Protein AF-A0A7S4FDP2-F1 (afdb_monomer_lite)

Radius of gyration: 15.92 Å; chains: 1; bounding box: 46×34×43 Å

pLDDT: mean 76.72, std 16.03, range [39.88, 96.06]

Sequence (141 aa):
CFLLLHGNYMRVHGATLLAVGVPRNAEKLRPTEVATYEVTGLQPEAEYEIKISYPAVTPAVFEVQFEAGRAGGRQLQNVHKEMFSTDTTSRIRMPSGDATTIFTVRALRESYSYDKVRQSEDYIVYNIAVGPLLLGVPTEA

Structure (mmCIF, N/CA/C/O backbone):
data_AF-A0A7S4FDP2-F1
#
_entry.id   AF-A0A7S4FDP2-F1
#
loop_
_atom_site.group_PDB
_atom_site.id
_atom_site.type_symbol
_atom_site.label_atom_id
_atom_site.label_alt_id
_atom_site.label_comp_id
_atom_site.label_asym_id
_atom_site.label_entity_id
_atom_site.label_seq_id
_atom_site.pdbx_PDB_ins_code
_atom_site.Cartn_x
_atom_site.Cartn_y
_atom_site.Cartn_z
_atom_site.occupancy
_atom_site.B_iso_or_equiv
_atom_site.auth_seq_id
_atom_site.auth_comp_id
_atom_site.auth_asym_id
_atom_site.auth_atom_id
_atom_site.pdbx_PDB_model_num
ATOM 1 N N . CYS A 1 1 ? -5.120 19.074 -4.317 1.00 43.44 1 CYS A N 1
ATOM 2 C CA . CYS A 1 1 ? -6.284 18.185 -4.135 1.00 43.44 1 CYS A CA 1
ATOM 3 C C . CYS A 1 1 ? -7.480 19.007 -3.688 1.00 43.44 1 CYS A C 1
ATOM 5 O O . CYS A 1 1 ? -7.335 19.782 -2.753 1.00 43.44 1 CYS A O 1
ATOM 7 N N . PHE A 1 2 ? -8.626 18.868 -4.358 1.00 41.00 2 PHE A N 1
ATOM 8 C CA . PHE A 1 2 ? -9.898 19.428 -3.895 1.00 41.00 2 PHE A CA 1
ATOM 9 C C . PHE A 1 2 ? -10.670 18.308 -3.186 1.00 41.00 2 PHE A C 1
ATOM 11 O O . PHE A 1 2 ? -10.904 17.255 -3.780 1.00 41.00 2 PHE A O 1
ATOM 18 N N . LEU A 1 3 ? -11.014 18.516 -1.915 1.00 44.25 3 LEU A N 1
ATOM 19 C CA . LEU A 1 3 ? -11.946 17.670 -1.170 1.00 44.25 3 LEU A CA 1
ATOM 20 C C . LEU A 1 3 ? -13.358 18.158 -1.505 1.00 44.25 3 LEU A C 1
ATOM 22 O O . LEU A 1 3 ? -13.663 19.330 -1.290 1.00 44.25 3 LEU A O 1
ATOM 26 N N . LEU A 1 4 ? -14.203 17.292 -2.059 1.00 43.91 4 LEU A N 1
ATOM 27 C CA . LEU A 1 4 ? -15.608 17.609 -2.326 1.00 43.91 4 LEU A CA 1
ATOM 28 C C . LEU A 1 4 ? -16.490 16.760 -1.411 1.00 43.91 4 LEU A C 1
ATOM 30 O O . LEU A 1 4 ? -16.347 15.539 -1.350 1.00 43.91 4 LEU A O 1
ATOM 34 N N . LEU A 1 5 ? -17.402 17.423 -0.701 1.00 41.72 5 LEU A N 1
ATOM 35 C CA . LEU A 1 5 ? -18.446 16.780 0.091 1.00 41.72 5 LEU A CA 1
ATOM 36 C C . LEU A 1 5 ? -19.546 16.291 -0.856 1.00 41.72 5 LEU A C 1
ATOM 38 O O . LEU A 1 5 ? -20.290 17.097 -1.412 1.00 41.72 5 LEU A O 1
ATOM 42 N N . HIS A 1 6 ? -19.662 14.976 -1.032 1.00 39.88 6 HIS A N 1
ATOM 43 C CA . HIS A 1 6 ? -20.820 14.352 -1.674 1.00 39.88 6 HIS A CA 1
ATOM 44 C C . HIS A 1 6 ? -21.555 13.516 -0.620 1.00 39.88 6 HIS A C 1
ATOM 46 O O . HIS A 1 6 ? -21.200 12.370 -0.354 1.00 39.88 6 HIS A O 1
ATOM 52 N N . GLY A 1 7 ? -22.570 14.107 0.020 1.00 46.69 7 GLY A N 1
ATOM 53 C CA . GLY A 1 7 ? -23.183 13.521 1.219 1.00 46.69 7 GLY A CA 1
ATOM 54 C C . GLY A 1 7 ? -22.205 13.488 2.401 1.00 46.69 7 GLY A C 1
ATOM 55 O O . GLY A 1 7 ? -21.207 14.206 2.400 1.00 46.69 7 GLY A O 1
ATOM 56 N N . ASN A 1 8 ? -22.458 12.647 3.408 1.00 42.44 8 ASN A N 1
ATOM 57 C CA . ASN A 1 8 ? -21.586 12.508 4.589 1.00 42.44 8 ASN A CA 1
ATOM 58 C C . ASN A 1 8 ? -20.222 11.829 4.293 1.00 42.44 8 ASN A C 1
ATOM 60 O O . ASN A 1 8 ? -19.599 11.282 5.201 1.00 42.44 8 ASN A O 1
ATOM 64 N N . TYR A 1 9 ? -19.759 11.841 3.039 1.00 49.28 9 TYR A N 1
ATOM 65 C CA . TYR A 1 9 ? -18.511 11.227 2.599 1.00 49.28 9 TYR A CA 1
ATOM 66 C C . TYR A 1 9 ? -17.591 12.298 2.001 1.00 49.28 9 TYR A C 1
ATOM 68 O O . TYR A 1 9 ? -17.953 12.997 1.049 1.00 49.28 9 TYR A O 1
ATOM 76 N N . MET A 1 10 ? -16.390 12.431 2.569 1.00 51.44 10 MET A N 1
ATOM 77 C CA . MET A 1 10 ? -15.295 13.187 1.961 1.00 51.44 10 MET A CA 1
ATOM 78 C C . MET A 1 10 ? -14.527 12.246 1.042 1.00 51.44 10 MET A C 1
ATOM 80 O O . MET A 1 10 ? -13.916 11.302 1.525 1.00 51.44 10 MET A O 1
ATOM 84 N N . ARG A 1 11 ? -14.554 12.513 -0.265 1.00 56.94 11 ARG A N 1
ATOM 85 C CA . ARG A 1 11 ? -13.775 11.765 -1.255 1.00 56.94 11 ARG A CA 1
ATOM 86 C C . ARG A 1 11 ? -12.723 12.678 -1.865 1.00 56.94 11 ARG A C 1
ATOM 88 O O . ARG A 1 11 ? -13.027 13.816 -2.241 1.00 56.94 11 ARG A O 1
ATOM 95 N N . VAL A 1 12 ? -11.496 12.187 -2.002 1.00 64.31 12 VAL A N 1
ATOM 96 C CA . VAL A 1 12 ? -10.468 12.915 -2.756 1.00 64.31 12 VAL A CA 1
ATOM 97 C C . VAL A 1 12 ? -10.711 12.675 -4.241 1.00 64.31 12 VAL A C 1
ATOM 99 O O . VAL A 1 12 ? -10.682 11.541 -4.721 1.00 64.31 12 VAL A O 1
ATOM 102 N N . HIS A 1 13 ? -10.968 13.743 -4.995 1.00 64.56 13 HIS A N 1
ATOM 103 C CA . HIS A 1 13 ? -11.187 13.619 -6.432 1.00 64.56 13 HIS A CA 1
ATOM 104 C C . HIS A 1 13 ? -9.913 13.102 -7.123 1.00 64.56 13 HIS A C 1
ATOM 106 O O . HIS A 1 13 ? -8.854 13.719 -7.014 1.00 64.56 13 HIS A O 1
ATOM 112 N N . GLY A 1 14 ? -10.024 11.980 -7.840 1.00 76.06 14 GLY A N 1
ATOM 113 C CA . GLY A 1 14 ? -8.899 11.325 -8.520 1.00 76.06 14 GLY A CA 1
ATOM 114 C C . GLY A 1 14 ? -8.134 10.291 -7.684 1.00 76.06 14 GLY A C 1
ATOM 115 O O . GLY A 1 14 ? -7.185 9.714 -8.204 1.00 76.06 14 GLY A O 1
ATOM 116 N N . ALA A 1 15 ? -8.536 10.027 -6.434 1.00 85.00 15 ALA A N 1
ATOM 117 C CA . ALA A 1 15 ? -7.961 8.936 -5.650 1.00 85.00 15 ALA A CA 1
ATOM 118 C C . ALA A 1 15 ? -8.562 7.574 -6.032 1.00 85.00 15 ALA A C 1
ATOM 120 O O . ALA A 1 15 ? -9.779 7.422 -6.202 1.00 85.00 15 ALA A O 1
ATOM 121 N N . THR A 1 16 ? -7.695 6.571 -6.129 1.00 92.00 16 THR A N 1
ATOM 122 C CA . THR A 1 16 ? -8.076 5.174 -6.331 1.00 92.00 16 THR A CA 1
ATOM 123 C C . THR A 1 16 ? -8.465 4.551 -4.995 1.00 92.00 16 THR A C 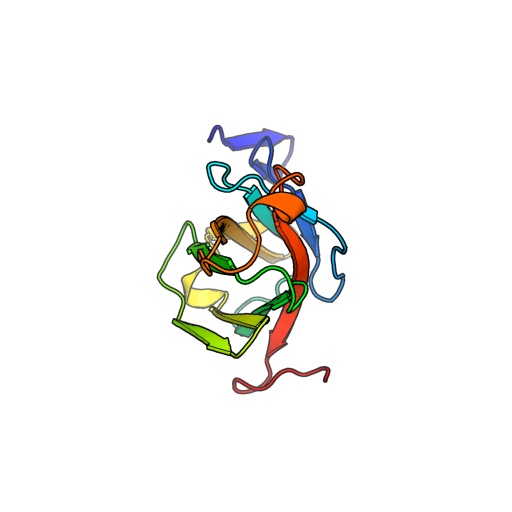1
ATOM 125 O O . THR A 1 16 ? -7.722 4.629 -4.019 1.00 92.00 16 THR A O 1
ATOM 128 N N . LEU A 1 17 ? -9.626 3.898 -4.949 1.00 91.12 17 LEU A N 1
ATOM 129 C CA . LEU A 1 17 ? -10.087 3.211 -3.745 1.00 91.12 17 LEU A CA 1
ATOM 130 C C . LEU A 1 17 ? -9.295 1.914 -3.525 1.00 91.12 17 LEU A C 1
ATOM 132 O O . LEU A 1 17 ? -9.173 1.097 -4.448 1.00 91.12 17 LEU A O 1
ATOM 136 N N . LEU A 1 18 ? -8.825 1.715 -2.294 1.00 92.62 18 LEU A N 1
ATOM 137 C CA . LEU A 1 18 ? -8.123 0.518 -1.845 1.00 92.62 18 LEU A CA 1
ATOM 138 C C . LEU A 1 18 ? -8.787 -0.021 -0.570 1.00 92.62 18 LEU A C 1
ATOM 140 O O . LEU A 1 18 ? -8.637 0.541 0.509 1.00 92.62 18 LEU A O 1
ATOM 144 N N . ALA A 1 19 ? -9.573 -1.088 -0.686 1.00 92.00 19 ALA A N 1
ATOM 145 C CA . ALA A 1 19 ? -10.192 -1.714 0.481 1.00 92.00 19 ALA A CA 1
ATOM 146 C C . ALA A 1 19 ? -9.191 -2.646 1.182 1.00 92.00 19 ALA A C 1
ATOM 148 O O . ALA A 1 19 ? -8.431 -3.354 0.515 1.00 92.00 19 ALA A O 1
ATOM 149 N N . VAL A 1 20 ? -9.201 -2.664 2.517 1.00 91.31 20 VAL A N 1
ATOM 150 C CA . VAL A 1 20 ? -8.408 -3.619 3.310 1.00 91.31 20 VAL A CA 1
ATOM 151 C C . VAL A 1 20 ? -8.706 -5.054 2.856 1.00 91.31 20 VAL A C 1
ATOM 153 O O . VAL A 1 20 ? -9.863 -5.427 2.672 1.00 91.31 20 VAL A O 1
ATOM 156 N N . GLY A 1 21 ? -7.655 -5.853 2.655 1.00 91.19 21 GLY A N 1
ATOM 157 C CA . GLY A 1 21 ? -7.740 -7.249 2.211 1.00 91.19 21 GLY A CA 1
ATOM 158 C C . GLY A 1 21 ? -8.014 -7.439 0.713 1.00 91.19 21 GLY A C 1
ATOM 159 O O . GLY A 1 21 ? -7.995 -8.568 0.232 1.00 91.19 21 GLY A O 1
ATOM 160 N N . VAL A 1 22 ? -8.233 -6.364 -0.054 1.00 93.38 22 VAL A N 1
ATOM 161 C CA . VAL A 1 22 ? -8.524 -6.446 -1.493 1.00 93.38 22 VAL A CA 1
ATOM 162 C C . VAL A 1 22 ? -7.343 -5.892 -2.297 1.00 93.38 22 VAL A C 1
ATOM 164 O O . VAL A 1 22 ? -7.216 -4.672 -2.443 1.00 93.38 22 VAL A O 1
ATOM 167 N N . PRO A 1 23 ? -6.458 -6.755 -2.835 1.00 93.88 23 PRO A N 1
ATOM 168 C CA . PRO A 1 23 ? -5.315 -6.299 -3.613 1.00 93.88 23 PRO A CA 1
ATOM 169 C C . PRO A 1 23 ? -5.757 -5.712 -4.955 1.00 93.88 23 PRO A C 1
ATOM 171 O O . PRO A 1 23 ? -6.675 -6.212 -5.611 1.00 93.88 23 PRO A O 1
ATOM 174 N N . ARG A 1 24 ? -5.031 -4.695 -5.415 1.00 95.81 24 ARG A N 1
ATOM 175 C CA . ARG A 1 24 ? -5.072 -4.225 -6.800 1.00 95.81 24 ARG A CA 1
ATOM 176 C C . ARG A 1 24 ? -3.827 -4.708 -7.523 1.00 95.81 24 ARG A C 1
ATOM 178 O O . ARG A 1 24 ? -2.714 -4.558 -7.023 1.00 95.81 24 ARG A O 1
ATOM 185 N N . ASN A 1 25 ? -4.023 -5.304 -8.694 1.00 95.19 25 ASN A N 1
ATOM 186 C CA . ASN A 1 25 ? -2.958 -5.945 -9.456 1.00 95.19 25 ASN A CA 1
ATOM 187 C C . ASN A 1 25 ? -2.705 -5.209 -10.769 1.00 95.19 25 ASN A C 1
ATOM 189 O O . ASN A 1 25 ? -3.644 -4.717 -11.392 1.00 95.19 25 ASN A O 1
ATOM 193 N N . ALA A 1 26 ? -1.447 -5.213 -11.206 1.00 92.62 26 ALA A N 1
ATOM 194 C CA . ALA A 1 26 ? -1.002 -4.613 -12.461 1.00 92.62 26 ALA A CA 1
ATOM 195 C C . ALA A 1 26 ? -1.379 -3.125 -12.622 1.00 92.62 26 ALA A C 1
ATOM 197 O O . ALA A 1 26 ? -1.652 -2.657 -13.732 1.00 92.62 26 ALA A O 1
ATOM 198 N N . GLU A 1 27 ? -1.358 -2.380 -11.516 1.00 94.12 27 GLU A N 1
ATOM 199 C CA . GLU A 1 27 ? -1.415 -0.921 -11.530 1.00 94.12 27 GLU A CA 1
ATOM 200 C C . GLU A 1 27 ? -0.205 -0.373 -12.296 1.00 94.12 27 GLU A C 1
ATOM 202 O O . GLU A 1 27 ? 0.874 -0.976 -12.311 1.00 94.12 27 GLU A O 1
ATOM 207 N N . LYS A 1 28 ? -0.387 0.767 -12.964 1.00 91.31 28 LYS A N 1
ATOM 208 C CA . LYS A 1 28 ? 0.632 1.380 -13.824 1.00 91.31 28 LYS A CA 1
ATOM 209 C C . LYS A 1 28 ? 0.916 2.792 -13.350 1.00 91.31 28 LYS A C 1
ATOM 211 O O . LYS A 1 28 ? -0.010 3.576 -13.184 1.00 91.31 28 LYS A O 1
ATOM 216 N N . LEU A 1 29 ? 2.193 3.114 -13.177 1.00 89.75 29 LEU A N 1
ATOM 217 C CA . LEU A 1 29 ? 2.635 4.456 -12.809 1.00 89.75 29 LEU A CA 1
ATOM 218 C C . LEU A 1 29 ? 3.831 4.860 -13.664 1.00 89.75 29 LEU A C 1
ATOM 220 O O . LEU A 1 29 ? 4.810 4.115 -13.745 1.00 89.75 29 LEU A O 1
ATOM 224 N N . ARG A 1 30 ? 3.778 6.023 -14.316 1.00 85.81 30 ARG A N 1
ATOM 225 C CA . ARG A 1 30 ? 4.972 6.573 -14.975 1.00 85.81 30 ARG A CA 1
ATOM 226 C C . ARG A 1 30 ? 5.952 7.102 -13.915 1.00 85.81 30 ARG A C 1
ATOM 228 O O . ARG A 1 30 ? 5.506 7.589 -12.881 1.00 85.81 30 ARG A O 1
ATOM 235 N N . PRO A 1 31 ? 7.276 7.109 -14.158 1.00 74.31 31 PRO A N 1
ATOM 236 C CA . PRO A 1 31 ? 8.270 7.546 -13.163 1.00 74.31 31 PRO A CA 1
ATOM 237 C C . PRO A 1 31 ? 8.103 8.972 -12.594 1.00 74.31 31 PRO A C 1
ATOM 239 O O . PRO A 1 31 ? 8.672 9.312 -11.559 1.00 74.31 31 PRO A O 1
ATOM 242 N N . THR A 1 32 ? 7.356 9.840 -13.278 1.00 73.56 32 THR A N 1
ATOM 243 C CA . THR A 1 32 ? 7.072 11.220 -12.849 1.00 73.56 32 THR A CA 1
ATOM 244 C C . THR A 1 32 ? 5.668 11.399 -12.276 1.00 73.56 32 THR A C 1
ATOM 246 O O . THR A 1 32 ? 5.328 12.498 -11.845 1.00 73.56 32 THR A O 1
ATOM 249 N N . GLU A 1 33 ? 4.838 10.359 -12.311 1.00 86.88 33 GLU A N 1
ATOM 250 C CA . GLU A 1 33 ? 3.465 10.401 -11.821 1.00 86.88 33 GLU A CA 1
ATOM 251 C C . GLU A 1 33 ? 3.397 10.068 -10.330 1.00 86.88 33 GLU A C 1
ATOM 253 O O . GLU A 1 33 ? 4.263 9.400 -9.760 1.00 86.88 33 GLU A O 1
ATOM 258 N N . VAL A 1 34 ? 2.321 10.543 -9.710 1.00 89.50 34 VAL A N 1
ATOM 259 C CA . VAL A 1 34 ? 1.954 10.229 -8.334 1.00 89.50 34 VAL A CA 1
ATOM 260 C C . VAL A 1 34 ? 0.559 9.625 -8.368 1.00 89.50 34 VAL A C 1
ATOM 262 O O . VAL A 1 34 ? -0.363 10.231 -8.912 1.00 89.50 34 VAL A O 1
ATOM 265 N N . ALA A 1 35 ? 0.407 8.434 -7.797 1.00 92.19 35 ALA A N 1
ATOM 266 C CA . ALA A 1 35 ? -0.896 7.819 -7.585 1.00 92.19 35 ALA A CA 1
ATOM 267 C C . ALA A 1 35 ? -1.393 8.151 -6.177 1.00 92.19 35 ALA A C 1
ATOM 269 O O . ALA A 1 35 ? -0.652 7.992 -5.211 1.00 92.19 35 ALA A O 1
ATOM 270 N N . THR A 1 36 ? -2.647 8.576 -6.053 1.00 91.88 36 THR A N 1
ATOM 271 C CA . THR A 1 36 ? -3.295 8.812 -4.756 1.00 91.88 36 THR A CA 1
ATOM 272 C C . THR A 1 36 ? -4.245 7.665 -4.454 1.00 91.88 36 THR A C 1
ATOM 274 O O . THR A 1 36 ? -5.066 7.307 -5.299 1.00 91.88 36 THR A O 1
ATOM 277 N N . TYR A 1 37 ? -4.162 7.123 -3.245 1.00 91.69 37 TYR A N 1
ATOM 278 C CA . TYR A 1 37 ? -5.012 6.044 -2.767 1.00 91.69 37 TYR A CA 1
ATOM 279 C C . TYR A 1 37 ? -5.811 6.479 -1.545 1.00 91.69 37 TYR A C 1
ATOM 281 O O . TYR A 1 37 ? -5.278 7.107 -0.632 1.00 91.69 37 TYR A O 1
ATOM 289 N N . GLU A 1 38 ? -7.085 6.104 -1.533 1.00 90.44 38 GLU A N 1
ATOM 290 C CA . GLU A 1 38 ? -7.981 6.243 -0.387 1.00 90.44 38 GLU A CA 1
ATOM 291 C C . GLU A 1 38 ? -8.280 4.849 0.168 1.00 90.44 38 GLU A C 1
ATOM 293 O O . GLU A 1 38 ? -8.833 3.996 -0.537 1.00 90.44 38 GLU A O 1
ATOM 298 N N . VAL A 1 39 ? -7.886 4.608 1.419 1.00 90.06 39 VAL A N 1
ATOM 299 C CA . VAL A 1 39 ? -8.033 3.302 2.064 1.00 90.06 39 VAL A CA 1
ATOM 300 C C . VAL A 1 39 ? -9.308 3.244 2.880 1.00 90.06 39 VAL A C 1
ATOM 302 O O . VAL A 1 39 ? -9.537 4.093 3.741 1.00 90.06 39 VAL A O 1
ATOM 305 N N . THR A 1 40 ? -10.100 2.200 2.654 1.00 89.31 40 THR A N 1
ATOM 306 C CA . THR A 1 40 ? -11.381 1.980 3.342 1.00 89.31 40 THR A CA 1
ATOM 307 C C . THR A 1 40 ? -11.429 0.625 4.036 1.00 89.31 40 THR A C 1
ATOM 309 O O . THR A 1 40 ? -10.669 -0.284 3.699 1.00 89.31 40 THR A O 1
ATOM 312 N N . GLY A 1 41 ? -12.328 0.492 5.016 1.00 87.88 41 GLY A N 1
ATOM 313 C CA . GLY A 1 41 ? -12.434 -0.708 5.853 1.00 87.88 41 GLY A CA 1
ATOM 314 C C . GLY A 1 41 ? -11.390 -0.769 6.972 1.00 87.88 41 GLY A C 1
ATOM 315 O O . GLY A 1 41 ? -11.076 -1.856 7.454 1.00 87.88 41 GLY A O 1
ATOM 316 N N . LEU A 1 42 ? -10.828 0.380 7.367 1.00 88.94 42 LEU A N 1
ATOM 317 C CA . LEU A 1 42 ? -9.896 0.461 8.487 1.00 88.94 42 LEU A CA 1
ATOM 318 C C . LEU A 1 42 ? -10.665 0.482 9.809 1.00 88.94 42 LEU A C 1
ATOM 320 O O . LEU A 1 42 ? -11.573 1.293 10.006 1.00 88.94 42 LEU A O 1
ATOM 324 N N . GLN A 1 43 ? -10.250 -0.381 10.725 1.00 87.88 43 GLN A N 1
ATOM 325 C CA . GLN A 1 43 ? -10.690 -0.373 12.109 1.00 87.88 43 GLN A CA 1
ATOM 326 C C . GLN A 1 43 ? -9.929 0.719 12.874 1.00 87.88 43 GLN A C 1
ATOM 328 O O . GLN A 1 43 ? -8.731 0.883 12.637 1.00 87.88 43 GLN A O 1
ATOM 333 N N . PRO A 1 44 ? -10.588 1.475 13.769 1.00 83.56 44 PRO A N 1
ATOM 334 C CA . PRO A 1 44 ? -9.902 2.392 14.678 1.00 83.56 44 PRO A CA 1
ATOM 335 C C . PRO A 1 44 ? -8.885 1.658 15.563 1.00 83.56 44 PRO A C 1
ATOM 337 O O . PRO A 1 44 ? -9.073 0.480 15.857 1.00 83.56 44 PRO A O 1
ATOM 340 N N . GLU A 1 45 ? -7.849 2.366 16.023 1.00 83.12 45 GLU A N 1
ATOM 341 C CA . GLU A 1 45 ? -6.833 1.840 16.953 1.00 83.12 45 GLU A CA 1
ATOM 342 C C . GLU A 1 45 ? -6.155 0.540 16.473 1.00 83.12 45 GLU A C 1
ATOM 344 O O . GLU A 1 45 ? -5.772 -0.318 17.268 1.00 83.12 45 GLU A O 1
ATOM 349 N N . ALA A 1 46 ? -5.997 0.390 15.152 1.00 87.38 46 ALA A N 1
ATOM 350 C CA . ALA A 1 46 ? -5.392 -0.779 14.525 1.00 87.38 46 ALA A CA 1
ATOM 351 C C . ALA A 1 46 ? -4.197 -0.415 13.630 1.00 87.38 46 ALA A C 1
ATOM 353 O O . ALA A 1 46 ? -4.062 0.702 13.118 1.00 87.38 46 ALA A O 1
ATOM 354 N N . GLU A 1 47 ? -3.320 -1.399 13.434 1.00 89.38 47 GLU A N 1
ATOM 355 C CA . GLU A 1 47 ? -2.134 -1.298 12.588 1.00 89.38 47 GLU A CA 1
ATOM 356 C C . GLU A 1 47 ? -2.350 -2.007 11.249 1.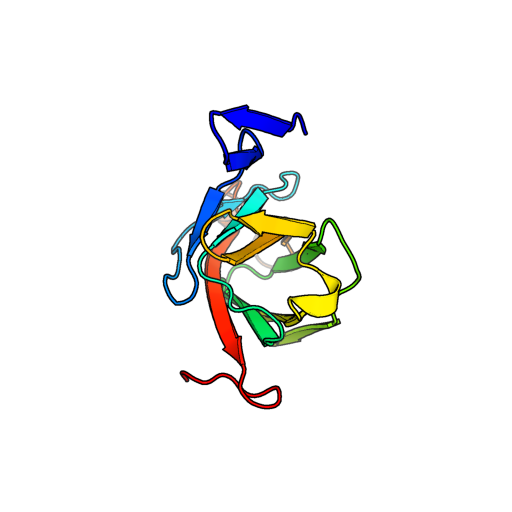00 89.38 47 GLU A C 1
ATOM 358 O O . GLU A 1 47 ? -3.027 -3.034 11.160 1.00 89.38 47 GLU A O 1
ATOM 363 N N . TYR A 1 48 ? -1.736 -1.469 10.200 1.00 91.12 48 TYR A N 1
ATOM 364 C CA . TYR A 1 48 ? -1.858 -1.955 8.832 1.00 91.12 48 TYR A CA 1
ATOM 365 C C . TYR A 1 48 ? -0.516 -1.915 8.103 1.00 91.12 48 TYR A C 1
ATOM 367 O O . TYR A 1 48 ? 0.336 -1.072 8.384 1.00 91.12 48 TYR A O 1
ATOM 375 N N . GLU A 1 49 ? -0.343 -2.809 7.131 1.00 92.19 49 GLU A N 1
ATOM 376 C CA . GLU A 1 49 ? 0.795 -2.821 6.210 1.00 92.19 49 GLU A CA 1
ATOM 377 C C . GLU A 1 49 ? 0.309 -2.551 4.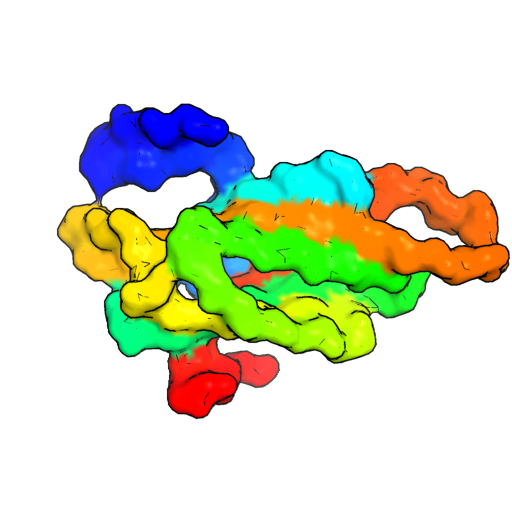785 1.00 92.19 49 GLU A C 1
ATOM 379 O O . GLU A 1 49 ? -0.562 -3.252 4.265 1.00 92.19 49 GLU A O 1
ATOM 384 N N . ILE A 1 50 ? 0.912 -1.557 4.136 1.00 92.81 50 ILE A N 1
ATOM 385 C CA . ILE A 1 50 ? 0.882 -1.400 2.686 1.00 92.81 50 ILE A CA 1
ATOM 386 C C . ILE A 1 50 ? 1.973 -2.297 2.114 1.00 92.81 50 ILE A C 1
ATOM 388 O O . ILE A 1 50 ? 3.148 -2.143 2.449 1.00 92.81 50 ILE A O 1
ATOM 392 N N . LYS A 1 51 ? 1.597 -3.197 1.209 1.00 94.19 51 LYS A N 1
ATOM 393 C CA . LYS A 1 51 ? 2.524 -4.055 0.470 1.00 94.19 51 LYS A CA 1
ATOM 394 C C . LYS A 1 51 ? 2.455 -3.705 -1.008 1.00 94.19 51 LYS A C 1
ATOM 396 O O . LYS A 1 51 ? 1.420 -3.903 -1.643 1.00 94.19 51 LYS A O 1
ATOM 401 N N . ILE A 1 52 ? 3.566 -3.221 -1.553 1.00 93.69 52 ILE A N 1
ATOM 402 C CA . ILE A 1 52 ? 3.745 -2.981 -2.984 1.00 93.69 52 ILE A CA 1
ATOM 403 C C . ILE A 1 52 ? 4.727 -4.016 -3.519 1.00 93.69 52 ILE A C 1
ATOM 405 O O . ILE A 1 52 ? 5.837 -4.135 -3.011 1.00 93.69 52 ILE A O 1
ATOM 409 N N . SER A 1 53 ? 4.342 -4.763 -4.549 1.00 92.06 53 SER A N 1
ATOM 410 C CA . SER A 1 53 ? 5.222 -5.735 -5.210 1.00 92.06 53 SER A CA 1
ATOM 411 C C . SER A 1 53 ? 5.317 -5.446 -6.696 1.00 92.06 53 SER A C 1
ATOM 413 O O . SER A 1 53 ? 4.298 -5.172 -7.327 1.00 92.06 53 SER A O 1
ATOM 415 N N . TYR A 1 54 ? 6.503 -5.578 -7.271 1.00 90.31 54 TYR A N 1
ATOM 416 C CA . TYR A 1 54 ? 6.745 -5.305 -8.686 1.00 90.31 54 TYR A CA 1
ATOM 417 C C . TYR A 1 54 ? 7.633 -6.391 -9.317 1.00 90.31 54 TYR A C 1
ATOM 419 O O . TYR A 1 54 ? 8.259 -7.177 -8.598 1.00 90.31 54 TYR A O 1
ATOM 427 N N . PRO A 1 55 ? 7.675 -6.509 -10.657 1.00 85.38 55 PRO A N 1
ATOM 428 C CA . PRO A 1 55 ? 8.524 -7.490 -11.326 1.00 85.38 55 PRO A CA 1
ATOM 429 C C . PRO A 1 55 ? 10.010 -7.279 -11.004 1.00 85.38 55 PRO A C 1
ATOM 431 O O . PRO A 1 55 ? 10.532 -6.181 -11.167 1.00 85.38 55 PRO A O 1
ATOM 434 N N . ALA A 1 56 ? 10.728 -8.346 -10.637 1.00 80.06 56 ALA A N 1
ATOM 435 C CA . ALA A 1 56 ? 12.164 -8.275 -10.328 1.00 80.06 56 ALA A CA 1
ATOM 436 C C . ALA A 1 56 ? 13.029 -7.790 -11.511 1.00 80.06 56 ALA A C 1
ATOM 438 O O . ALA A 1 56 ? 14.114 -7.252 -11.319 1.00 80.06 56 ALA A O 1
ATOM 439 N N . VAL A 1 57 ? 12.535 -7.959 -12.742 1.00 75.25 57 VAL A N 1
ATOM 440 C CA . VAL A 1 57 ? 13.190 -7.499 -13.979 1.00 75.25 57 VAL A CA 1
ATOM 441 C C . VAL A 1 57 ? 13.045 -5.993 -14.225 1.00 75.25 57 VAL A C 1
ATOM 443 O O . VAL A 1 57 ? 13.645 -5.469 -15.160 1.00 75.25 57 VAL A O 1
ATOM 446 N N . THR A 1 58 ? 12.258 -5.287 -13.411 1.00 76.75 58 THR A N 1
ATOM 447 C CA . THR A 1 58 ? 12.093 -3.830 -13.478 1.00 76.75 58 THR A CA 1
ATOM 448 C C . THR A 1 58 ? 12.319 -3.234 -12.088 1.00 76.75 58 THR A C 1
ATOM 450 O O . THR A 1 58 ? 11.353 -2.920 -11.394 1.00 76.75 58 THR A O 1
ATOM 453 N N . PRO A 1 59 ? 13.590 -3.096 -11.662 1.00 77.75 59 PRO A N 1
ATOM 454 C CA . PRO A 1 59 ? 13.930 -2.517 -10.368 1.00 77.75 59 PRO A CA 1
ATOM 455 C C . PRO A 1 59 ? 13.343 -1.110 -10.206 1.00 77.75 59 PRO A C 1
ATOM 457 O O . PRO A 1 59 ? 13.476 -0.256 -11.093 1.00 77.75 59 PRO A O 1
ATOM 460 N N . ALA A 1 60 ? 12.664 -0.877 -9.086 1.00 83.19 60 ALA A N 1
ATOM 461 C CA . ALA A 1 60 ? 12.019 0.390 -8.787 1.00 83.19 60 ALA A CA 1
ATOM 462 C C . ALA A 1 60 ? 11.999 0.660 -7.279 1.00 83.19 60 ALA A C 1
ATOM 464 O O . ALA A 1 60 ? 11.734 -0.226 -6.472 1.00 83.19 60 ALA A O 1
ATOM 465 N N . VAL A 1 61 ? 12.226 1.911 -6.902 1.00 84.75 61 VAL A N 1
ATOM 466 C CA . VAL A 1 61 ? 12.038 2.402 -5.537 1.00 84.75 61 VAL A CA 1
ATOM 467 C C . VAL A 1 61 ? 10.662 3.036 -5.448 1.00 84.75 61 VAL A C 1
ATOM 469 O O . VAL A 1 61 ? 10.288 3.835 -6.308 1.00 84.75 61 VAL A O 1
ATOM 472 N N . PHE A 1 62 ? 9.920 2.687 -4.403 1.00 88.12 62 PHE A N 1
ATOM 473 C CA . PHE A 1 62 ? 8.624 3.280 -4.107 1.00 88.12 62 PHE A CA 1
ATOM 474 C C . PHE A 1 62 ? 8.752 4.209 -2.905 1.00 88.12 62 PHE A C 1
ATOM 476 O O . PHE A 1 62 ? 9.373 3.875 -1.901 1.00 88.12 62 PHE A O 1
ATOM 483 N N . GLU A 1 63 ? 8.151 5.382 -3.025 1.00 88.19 63 GLU A N 1
ATOM 484 C CA . GLU A 1 63 ? 7.995 6.346 -1.950 1.00 88.19 63 GLU A CA 1
ATOM 485 C C . GLU A 1 63 ? 6.503 6.444 -1.640 1.00 88.19 63 GLU A C 1
ATOM 487 O O . GLU A 1 63 ? 5.706 6.797 -2.515 1.00 88.19 63 GLU A O 1
ATOM 492 N N . VAL A 1 64 ? 6.126 6.098 -0.409 1.00 88.38 64 VAL A N 1
ATOM 493 C CA . VAL A 1 64 ? 4.757 6.241 0.083 1.00 88.38 64 VAL A CA 1
ATOM 494 C C . VAL A 1 64 ? 4.725 7.409 1.059 1.00 88.38 64 VAL A C 1
ATOM 496 O O . VAL A 1 64 ? 5.586 7.541 1.924 1.00 88.38 64 VAL A O 1
ATOM 499 N N . GLN A 1 65 ? 3.752 8.299 0.894 1.00 87.50 65 GLN A N 1
ATOM 500 C CA . GLN A 1 65 ? 3.577 9.451 1.776 1.00 87.50 65 GLN A CA 1
ATOM 501 C C . GLN A 1 65 ? 2.121 9.556 2.209 1.00 87.50 65 GLN A C 1
ATOM 503 O O . GLN A 1 65 ? 1.222 9.654 1.373 1.00 87.50 65 GLN A O 1
ATOM 508 N N . PHE A 1 66 ? 1.895 9.571 3.519 1.00 82.25 66 PHE A N 1
ATOM 509 C CA . PHE A 1 66 ? 0.580 9.783 4.116 1.00 82.25 66 PHE A CA 1
ATOM 510 C C . PHE A 1 66 ? 0.292 11.277 4.248 1.00 82.25 66 PHE A C 1
ATOM 512 O O . PHE A 1 66 ? 1.190 12.068 4.537 1.00 82.25 66 PHE A O 1
ATOM 519 N N . GLU A 1 67 ? -0.971 11.681 4.087 1.00 72.44 67 GLU A N 1
ATOM 520 C CA . GLU A 1 67 ? -1.341 13.086 4.304 1.00 72.44 67 GLU A CA 1
ATOM 521 C C . GLU A 1 67 ? -1.166 13.510 5.773 1.00 72.44 67 GLU A C 1
ATOM 523 O O . GLU A 1 67 ? -0.832 14.665 6.050 1.00 72.44 67 GLU A O 1
ATOM 528 N N . ALA A 1 68 ? -1.405 12.600 6.725 1.00 62.78 68 ALA A N 1
ATOM 529 C CA . ALA A 1 68 ? -1.156 12.799 8.153 1.00 62.78 68 ALA A CA 1
ATOM 530 C C . ALA A 1 68 ? -0.119 11.801 8.667 1.00 62.78 68 ALA A C 1
ATOM 532 O O . ALA A 1 68 ? -0.347 10.597 8.630 1.00 62.78 68 ALA A O 1
ATOM 533 N N . GLY A 1 69 ? 0.981 12.324 9.205 1.00 56.56 69 GLY A N 1
ATOM 534 C CA . GLY A 1 69 ? 1.989 11.532 9.903 1.00 56.56 69 GLY A CA 1
ATOM 535 C C . GLY A 1 69 ? 3.089 10.967 9.005 1.00 56.56 69 GLY A C 1
ATOM 536 O O . GLY A 1 69 ? 3.077 11.098 7.784 1.00 56.56 69 GLY A O 1
ATOM 537 N N . ARG A 1 70 ? 4.092 10.371 9.652 1.00 53.97 70 ARG A N 1
ATOM 538 C CA . ARG A 1 70 ? 5.156 9.600 9.002 1.00 53.97 70 ARG A CA 1
ATOM 539 C C . ARG A 1 70 ? 4.921 8.127 9.293 1.00 53.97 70 ARG A C 1
ATOM 541 O O . ARG A 1 70 ? 4.721 7.768 10.451 1.00 53.97 70 ARG A O 1
ATOM 548 N N . ALA A 1 71 ? 4.993 7.303 8.261 1.00 60.34 71 ALA A N 1
ATOM 549 C CA . ALA A 1 71 ? 5.069 5.860 8.390 1.00 60.34 71 ALA A CA 1
ATOM 550 C C . ALA A 1 71 ? 6.532 5.397 8.309 1.00 60.34 71 ALA A C 1
ATOM 552 O O . ALA A 1 71 ? 7.411 6.109 7.813 1.00 60.34 71 ALA A O 1
ATOM 553 N N . GLY A 1 72 ? 6.803 4.225 8.884 1.00 60.03 72 GLY A N 1
ATOM 554 C CA . GLY A 1 72 ? 8.100 3.562 8.814 1.00 60.03 72 GLY A CA 1
ATOM 555 C C . GLY A 1 72 ? 8.066 2.502 7.720 1.00 60.03 72 GLY A C 1
ATOM 556 O O . GLY A 1 72 ? 7.345 1.512 7.846 1.00 60.03 72 GLY A O 1
ATOM 557 N N . GLY A 1 73 ? 8.826 2.714 6.646 1.00 63.28 73 GLY A N 1
ATOM 558 C CA . GLY A 1 73 ? 8.916 1.787 5.519 1.00 63.28 73 GLY A CA 1
ATOM 559 C C . GLY A 1 73 ? 10.208 0.971 5.514 1.00 63.28 73 GLY A C 1
ATOM 560 O O . GLY A 1 73 ? 11.257 1.426 5.975 1.00 63.28 73 GLY A O 1
ATOM 561 N N . ARG A 1 74 ? 10.149 -0.235 4.945 1.00 69.94 74 ARG A N 1
ATOM 562 C CA . ARG A 1 74 ? 11.326 -1.030 4.571 1.00 69.94 74 ARG A CA 1
ATOM 563 C C . ARG A 1 74 ? 11.126 -1.620 3.178 1.00 69.94 74 ARG A C 1
ATOM 565 O O . ARG A 1 74 ? 10.146 -2.318 2.927 1.00 69.94 74 ARG A O 1
ATOM 572 N N . GLN A 1 75 ? 12.107 -1.421 2.304 1.00 72.00 75 GLN A N 1
ATOM 573 C CA . GLN A 1 75 ? 12.177 -2.092 1.008 1.00 72.00 75 GLN A CA 1
ATOM 574 C C . GLN A 1 75 ? 12.984 -3.392 1.129 1.00 72.00 75 GLN A C 1
ATOM 576 O O . GLN A 1 75 ? 14.062 -3.414 1.723 1.00 72.00 75 GLN A O 1
ATOM 581 N N . LEU A 1 76 ? 12.456 -4.486 0.581 1.00 69.12 76 LEU A N 1
ATOM 582 C CA . LEU A 1 76 ? 13.099 -5.796 0.518 1.00 69.12 76 LEU A CA 1
ATOM 583 C C . LEU A 1 76 ? 12.966 -6.366 -0.895 1.00 69.12 76 LEU A C 1
ATOM 585 O O . LEU A 1 76 ? 11.866 -6.716 -1.319 1.00 69.12 76 LEU A O 1
ATOM 589 N N . GLN A 1 77 ? 14.091 -6.520 -1.599 1.00 76.81 77 GLN A N 1
ATOM 590 C CA . GLN A 1 77 ? 14.116 -7.014 -2.982 1.00 76.81 77 GLN A CA 1
ATOM 591 C C . GLN A 1 77 ? 13.126 -6.229 -3.865 1.00 76.81 77 GLN A C 1
ATOM 593 O O . GLN A 1 77 ? 13.222 -5.009 -3.942 1.00 76.81 77 GLN A O 1
ATOM 598 N N . ASN A 1 78 ? 12.170 -6.915 -4.494 1.00 80.56 78 ASN A N 1
ATOM 599 C CA . ASN A 1 78 ? 11.140 -6.362 -5.368 1.00 80.56 78 ASN A CA 1
ATOM 600 C C . ASN A 1 78 ? 9.811 -6.056 -4.640 1.00 80.56 78 ASN A C 1
ATOM 602 O O . ASN A 1 78 ? 8.734 -6.084 -5.246 1.00 80.56 78 ASN A O 1
ATOM 606 N N . VAL A 1 79 ? 9.880 -5.833 -3.324 1.00 85.38 79 VAL A N 1
ATOM 607 C CA . VAL A 1 79 ? 8.730 -5.566 -2.458 1.00 85.38 79 VAL A CA 1
ATOM 608 C C . VAL A 1 79 ? 9.020 -4.371 -1.550 1.00 85.38 79 VAL A C 1
ATOM 610 O O . VAL A 1 79 ? 10.015 -4.344 -0.828 1.00 85.38 79 VAL A O 1
ATOM 613 N N . HIS A 1 80 ? 8.116 -3.395 -1.538 1.00 88.62 80 HIS A N 1
ATOM 614 C CA . HIS A 1 80 ? 8.083 -2.306 -0.562 1.00 88.62 80 HIS A CA 1
ATOM 615 C C . HIS A 1 80 ? 6.991 -2.577 0.469 1.00 88.62 80 HIS A C 1
ATOM 617 O O . HIS A 1 80 ? 5.867 -2.932 0.104 1.00 88.62 80 HIS A O 1
ATOM 623 N N . LYS A 1 81 ? 7.325 -2.430 1.750 1.00 90.31 81 LYS A N 1
ATOM 624 C CA . LYS A 1 81 ? 6.395 -2.584 2.869 1.00 90.31 81 LYS A CA 1
ATOM 625 C C . LYS A 1 81 ? 6.417 -1.329 3.716 1.00 90.31 81 LYS A C 1
ATOM 627 O O . LYS A 1 81 ? 7.491 -0.870 4.102 1.00 90.31 81 LYS A O 1
ATOM 632 N N . GLU A 1 82 ? 5.240 -0.813 4.031 1.00 89.62 82 GLU A N 1
ATOM 633 C CA . GLU A 1 82 ? 5.100 0.372 4.865 1.00 89.62 82 GLU A CA 1
ATOM 634 C C . GLU A 1 82 ? 3.992 0.189 5.888 1.00 89.62 82 GLU A C 1
ATOM 636 O O . GLU A 1 82 ? 2.859 -0.128 5.533 1.00 89.62 82 GLU A O 1
ATOM 641 N N . MET A 1 83 ? 4.339 0.356 7.162 1.00 88.62 83 MET A N 1
ATOM 642 C CA . MET A 1 83 ? 3.415 0.142 8.271 1.00 88.62 83 MET A CA 1
ATOM 643 C C . MET A 1 83 ? 2.841 1.472 8.746 1.00 88.62 83 MET A C 1
ATOM 645 O O . MET A 1 83 ? 3.573 2.454 8.891 1.00 88.62 83 MET A O 1
ATOM 649 N N . PHE A 1 84 ? 1.546 1.492 9.045 1.00 87.19 84 PHE A N 1
ATOM 650 C CA . PHE A 1 84 ? 0.881 2.654 9.621 1.00 87.19 84 PHE A CA 1
ATOM 651 C C . PHE A 1 84 ? -0.157 2.245 10.666 1.00 87.19 84 PHE A C 1
ATOM 653 O O . PHE A 1 84 ? -0.706 1.147 10.618 1.00 87.19 84 PHE A O 1
ATOM 660 N N . SER A 1 85 ? -0.439 3.155 11.598 1.00 85.06 85 SER A N 1
ATOM 661 C CA . SER A 1 85 ? -1.541 3.028 12.553 1.00 85.06 85 SER A CA 1
ATOM 662 C C . SER A 1 85 ? -2.639 4.024 12.198 1.00 85.06 85 SER A C 1
ATOM 664 O O . SER A 1 85 ? -2.374 5.147 11.745 1.00 85.06 85 SER A O 1
ATOM 666 N N . THR A 1 86 ? -3.892 3.635 12.414 1.00 83.44 86 THR A N 1
ATOM 667 C CA . THR A 1 86 ? -5.023 4.557 12.288 1.00 83.44 86 THR A CA 1
ATOM 668 C C . THR A 1 86 ? -4.963 5.695 13.302 1.00 83.44 86 THR A C 1
ATOM 670 O O . THR A 1 86 ? -5.481 6.769 13.014 1.00 83.44 86 THR A O 1
ATOM 673 N N . ASP A 1 87 ? -4.274 5.534 14.430 1.00 77.31 87 ASP A N 1
ATOM 674 C CA . ASP A 1 87 ? -4.179 6.574 15.467 1.00 77.31 87 ASP A CA 1
ATOM 675 C C . ASP A 1 87 ? -3.323 7.760 15.028 1.00 77.31 87 ASP A C 1
ATOM 677 O O . ASP A 1 87 ? -3.523 8.891 15.467 1.00 77.31 87 ASP A O 1
ATOM 681 N N . THR A 1 88 ? -2.366 7.503 14.137 1.00 69.31 88 THR A N 1
ATOM 682 C CA . THR A 1 88 ? -1.401 8.499 13.665 1.00 69.31 88 THR A CA 1
ATOM 683 C C . THR A 1 88 ? -1.717 9.029 12.272 1.00 69.31 88 THR A C 1
ATOM 685 O O . THR A 1 88 ? -1.230 10.103 11.913 1.00 69.31 88 THR A O 1
ATOM 688 N N . THR A 1 89 ? -2.533 8.308 11.495 1.00 64.12 89 THR A N 1
ATOM 689 C CA . THR A 1 89 ? -2.768 8.616 10.074 1.00 64.12 89 THR A CA 1
ATOM 690 C C . THR A 1 89 ? -4.235 8.810 9.691 1.00 64.12 89 THR A C 1
ATOM 692 O O . THR A 1 89 ? -4.503 9.446 8.670 1.00 64.12 89 THR A O 1
ATOM 695 N N . SER A 1 90 ? -5.204 8.319 10.479 1.00 62.75 90 SER A N 1
ATOM 696 C CA . SER A 1 90 ? -6.618 8.505 10.139 1.00 62.75 90 SER A CA 1
ATOM 697 C C . SER A 1 90 ? -7.061 9.934 10.462 1.00 62.75 90 SER A C 1
ATOM 699 O O . SER A 1 90 ? -6.977 10.407 11.594 1.00 62.75 90 SER A O 1
ATOM 701 N N . ARG A 1 91 ? -7.510 10.662 9.435 1.00 59.22 91 ARG A N 1
ATOM 702 C CA . ARG A 1 91 ? -8.023 12.040 9.577 1.00 59.22 91 ARG A CA 1
ATOM 703 C C . ARG A 1 91 ? -9.540 12.107 9.490 1.00 59.22 91 ARG A C 1
ATOM 705 O O . ARG A 1 91 ? -10.132 13.122 9.848 1.00 59.22 91 ARG A O 1
ATOM 712 N N . ILE A 1 92 ? -10.157 11.049 8.970 1.00 61.94 92 ILE A N 1
ATOM 713 C CA . ILE A 1 92 ? -11.564 11.022 8.599 1.00 61.94 92 ILE A CA 1
ATOM 714 C C . ILE A 1 92 ? -12.184 9.801 9.263 1.00 61.94 92 ILE A C 1
ATOM 716 O O . ILE A 1 92 ? -11.852 8.664 8.929 1.00 61.94 92 ILE A O 1
ATOM 720 N N . ARG A 1 93 ? -13.073 10.055 10.224 1.00 63.59 93 ARG A N 1
ATOM 721 C CA . ARG A 1 93 ? -14.009 9.049 10.721 1.00 63.59 93 ARG A CA 1
ATOM 722 C C . ARG A 1 93 ? -15.259 9.140 9.867 1.00 63.59 93 ARG A C 1
ATOM 724 O O . ARG A 1 93 ? -15.874 10.206 9.787 1.00 63.59 93 ARG A O 1
ATOM 731 N N . MET A 1 94 ? -15.606 8.046 9.207 1.00 63.78 94 MET A N 1
ATOM 732 C CA . MET A 1 94 ? -16.871 7.964 8.496 1.00 63.78 94 MET A CA 1
ATOM 733 C C . MET A 1 94 ? -18.029 7.931 9.506 1.00 63.78 94 MET A C 1
ATOM 735 O O . MET A 1 94 ? -17.845 7.493 10.644 1.00 63.78 94 MET A O 1
ATOM 739 N N . PRO A 1 95 ? -19.249 8.335 9.113 1.00 60.72 95 PRO A N 1
ATOM 740 C CA . PRO A 1 95 ? -20.436 8.193 9.961 1.00 60.72 95 PRO A CA 1
ATOM 741 C C . PRO A 1 95 ? -20.714 6.750 10.402 1.00 60.72 95 PRO A C 1
ATOM 743 O O . PRO A 1 95 ? -21.382 6.546 11.410 1.00 60.72 95 PRO A O 1
ATOM 746 N N . SER A 1 96 ? -20.210 5.758 9.656 1.00 66.50 96 SER A N 1
ATOM 747 C CA . SER A 1 96 ? -20.255 4.335 10.016 1.00 66.50 96 SER A CA 1
ATOM 748 C C . SER A 1 96 ? -19.375 3.981 11.221 1.00 66.50 96 SER A C 1
ATOM 750 O O . SER A 1 96 ? -19.523 2.897 11.770 1.00 66.50 96 SER A O 1
ATOM 752 N N . GLY A 1 97 ? -18.478 4.879 11.643 1.00 68.38 97 GLY A N 1
ATOM 753 C CA . GLY A 1 97 ? -17.455 4.627 12.658 1.00 68.38 97 GLY A CA 1
ATOM 754 C C . GLY A 1 97 ? -16.118 4.158 12.079 1.00 68.38 97 GLY A C 1
ATOM 755 O O . GLY A 1 97 ? -15.122 4.168 12.801 1.00 68.38 97 GLY A O 1
ATOM 756 N N . ASP A 1 98 ? -16.070 3.820 10.787 1.00 71.56 98 ASP A N 1
ATOM 757 C CA . ASP A 1 98 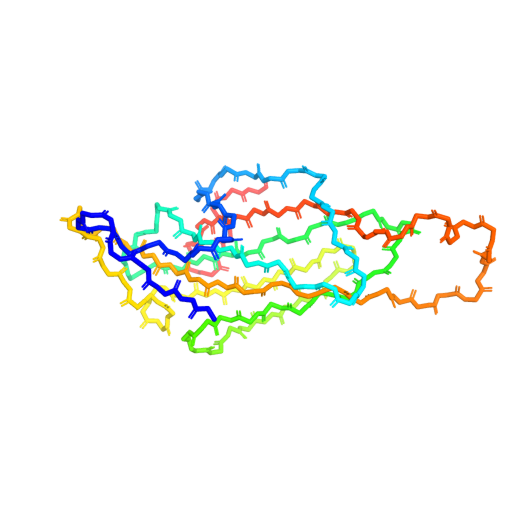? -14.854 3.342 10.125 1.00 71.56 98 ASP A CA 1
ATOM 758 C C . ASP A 1 98 ? -13.821 4.462 9.960 1.00 71.56 98 ASP A C 1
ATOM 760 O O . ASP A 1 98 ? -14.157 5.625 9.693 1.00 71.56 98 ASP A O 1
ATOM 764 N N . ALA A 1 99 ? -12.544 4.103 10.070 1.00 80.31 99 ALA A N 1
ATOM 765 C CA . ALA A 1 99 ? -11.444 5.005 9.776 1.00 80.31 99 ALA A CA 1
ATOM 766 C C . ALA A 1 99 ? -11.146 5.034 8.265 1.00 80.31 99 ALA A C 1
ATOM 768 O O . ALA A 1 99 ? -11.375 4.077 7.522 1.00 80.31 99 ALA A O 1
ATOM 769 N N . THR A 1 100 ? -10.618 6.158 7.786 1.00 81.69 100 THR A N 1
ATOM 770 C CA . THR A 1 100 ? -10.113 6.315 6.415 1.00 81.69 100 THR A CA 1
ATOM 771 C C . THR A 1 100 ? -8.775 7.034 6.449 1.00 81.69 100 THR A C 1
ATOM 773 O O . THR A 1 100 ? -8.571 7.962 7.242 1.00 81.69 100 THR A O 1
ATOM 776 N N . THR A 1 101 ? -7.860 6.602 5.584 1.00 85.50 101 THR A N 1
ATOM 777 C CA . THR A 1 101 ? -6.575 7.272 5.370 1.00 85.50 101 THR A CA 1
ATOM 778 C C . THR A 1 101 ? -6.310 7.460 3.886 1.00 85.50 101 THR A C 1
ATOM 780 O O . THR A 1 101 ? -6.806 6.702 3.049 1.00 85.50 101 THR A O 1
ATOM 783 N N . ILE A 1 102 ? -5.528 8.486 3.571 1.00 86.69 102 ILE A N 1
ATOM 784 C CA . ILE A 1 102 ? -5.120 8.823 2.212 1.00 86.69 102 ILE A CA 1
ATOM 785 C C . ILE A 1 102 ? -3.599 8.816 2.175 1.00 86.69 102 ILE A C 1
ATOM 787 O O . ILE A 1 102 ? -2.938 9.441 3.013 1.00 86.69 102 ILE A O 1
ATOM 791 N N . PHE A 1 103 ? -3.053 8.128 1.181 1.00 88.25 103 PHE A N 1
ATOM 792 C CA . PHE A 1 103 ? -1.629 8.156 0.900 1.00 88.25 103 PHE A CA 1
ATOM 793 C C . PHE A 1 103 ? -1.375 8.340 -0.588 1.00 88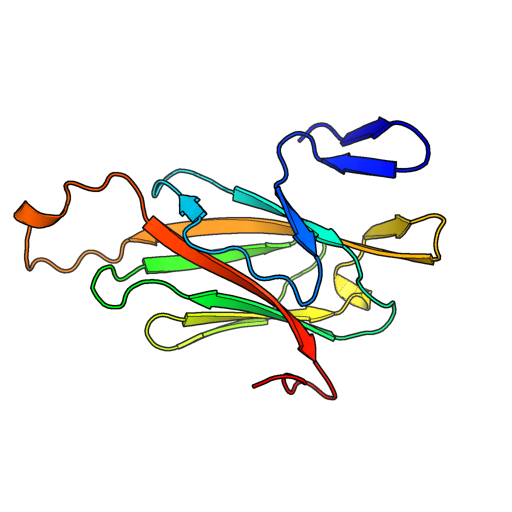.25 103 PHE A C 1
ATOM 795 O O . PHE A 1 103 ? -2.221 8.079 -1.443 1.00 88.25 103 PHE A O 1
ATOM 802 N N . THR A 1 104 ? -0.174 8.797 -0.892 1.00 91.06 104 THR A N 1
ATOM 803 C CA . THR A 1 104 ? 0.333 8.915 -2.250 1.00 91.06 104 THR A CA 1
ATOM 804 C C . THR A 1 104 ? 1.476 7.941 -2.458 1.00 91.06 104 THR A C 1
ATOM 806 O O . THR A 1 104 ? 2.211 7.629 -1.524 1.00 91.06 104 THR A O 1
ATOM 809 N N . VAL A 1 105 ? 1.600 7.444 -3.682 1.00 91.50 105 VAL A N 1
ATOM 810 C CA . VAL A 1 105 ? 2.672 6.558 -4.121 1.00 91.50 105 VAL A CA 1
ATOM 811 C C . VAL A 1 105 ? 3.371 7.208 -5.293 1.00 91.50 105 VAL A C 1
ATOM 813 O O . VAL A 1 105 ? 2.741 7.552 -6.297 1.00 91.50 105 VAL A O 1
ATOM 816 N N . ARG A 1 106 ? 4.688 7.321 -5.181 1.00 90.31 106 ARG A N 1
ATOM 817 C CA . ARG A 1 106 ? 5.580 7.685 -6.274 1.00 90.31 106 ARG A CA 1
ATOM 818 C C . ARG A 1 106 ? 6.559 6.544 -6.505 1.00 90.31 106 ARG A C 1
ATOM 820 O O . ARG A 1 106 ? 7.013 5.921 -5.552 1.00 90.31 106 ARG A O 1
ATOM 827 N N . ALA A 1 107 ? 6.890 6.274 -7.763 1.00 87.62 107 ALA A N 1
ATOM 828 C CA . ALA A 1 107 ? 7.837 5.223 -8.114 1.00 87.62 107 ALA A CA 1
ATOM 829 C C . ALA A 1 107 ? 8.962 5.775 -8.989 1.00 87.62 107 ALA A C 1
ATOM 831 O O . ALA A 1 107 ? 8.718 6.495 -9.956 1.00 87.62 107 ALA A O 1
ATOM 832 N N . LEU A 1 108 ? 10.198 5.417 -8.662 1.00 82.12 108 LEU A N 1
ATOM 833 C CA . LEU A 1 108 ? 11.398 5.775 -9.409 1.00 82.12 108 LEU A CA 1
ATOM 834 C C . LEU A 1 108 ? 12.047 4.493 -9.919 1.00 82.12 108 LEU A C 1
ATOM 836 O O . LEU A 1 108 ? 12.316 3.591 -9.132 1.00 82.12 108 LEU A O 1
ATOM 840 N N . ARG A 1 109 ? 12.323 4.392 -11.225 1.00 76.75 109 ARG A N 1
ATOM 841 C CA . ARG A 1 109 ? 13.115 3.264 -11.739 1.00 76.75 109 ARG A CA 1
ATOM 842 C C . ARG A 1 109 ? 14.546 3.365 -11.237 1.00 76.75 109 ARG A C 1
ATOM 844 O O . ARG A 1 109 ? 15.173 4.414 -11.378 1.00 76.75 109 ARG A O 1
ATOM 851 N N . GLU A 1 110 ? 15.085 2.251 -10.761 1.00 72.94 110 GLU A N 1
ATOM 852 C CA . GLU A 1 110 ? 16.524 2.142 -10.565 1.00 72.94 110 GLU A CA 1
ATOM 853 C C . GLU A 1 110 ? 17.159 1.825 -11.919 1.00 72.94 110 GLU A C 1
ATOM 855 O O . GLU A 1 110 ? 16.819 0.846 -12.588 1.00 72.94 110 GLU A O 1
ATOM 860 N N . SER A 1 111 ? 18.060 2.687 -12.382 1.00 59.16 111 SER A N 1
ATOM 861 C CA . SER A 1 111 ? 18.756 2.455 -13.641 1.00 59.16 111 SER A CA 1
ATOM 862 C C . SER A 1 111 ? 19.867 1.426 -13.435 1.00 59.16 111 SER A C 1
ATOM 864 O O . SER A 1 111 ? 20.910 1.752 -12.871 1.00 59.16 111 SER A O 1
ATOM 866 N N . TYR A 1 112 ? 19.692 0.217 -13.965 1.00 52.66 112 TYR A N 1
ATOM 867 C CA . TYR A 1 112 ? 20.823 -0.649 -14.292 1.00 52.66 112 TYR A CA 1
ATOM 868 C C . TYR A 1 112 ? 21.191 -0.460 -15.764 1.00 52.66 112 TYR A C 1
ATOM 870 O O . TYR A 1 112 ? 20.334 -0.472 -16.646 1.00 52.66 112 TYR A O 1
ATOM 878 N N . SER A 1 113 ? 22.488 -0.285 -16.027 1.00 51.31 113 SER A N 1
ATOM 879 C CA . SER A 1 113 ? 23.068 0.022 -17.345 1.00 51.31 113 SER A CA 1
ATOM 880 C C . SER A 1 113 ? 22.876 -1.084 -18.404 1.00 51.31 113 SER A C 1
ATOM 882 O O . SER A 1 113 ? 23.438 -0.983 -19.491 1.00 51.31 113 SER A O 1
ATOM 884 N N . TYR A 1 114 ? 22.144 -2.164 -18.103 1.00 48.25 114 TYR A N 1
ATOM 885 C CA . TYR A 1 114 ? 22.311 -3.418 -18.834 1.00 48.25 114 TYR A CA 1
ATOM 886 C C . TYR A 1 114 ? 21.452 -3.591 -20.089 1.00 48.25 114 TYR A C 1
ATOM 888 O O . TYR A 1 114 ? 21.883 -4.328 -20.955 1.00 48.25 114 TYR A O 1
ATOM 896 N N . ASP A 1 115 ? 20.327 -2.898 -20.288 1.00 48.41 115 ASP A N 1
ATOM 897 C CA . ASP A 1 115 ? 19.597 -3.028 -21.562 1.00 48.41 115 ASP A CA 1
ATOM 898 C C . ASP A 1 115 ? 18.748 -1.796 -21.887 1.00 48.41 115 ASP A C 1
ATOM 900 O O . ASP A 1 115 ? 17.589 -1.668 -21.488 1.00 48.41 115 ASP A O 1
ATOM 904 N N . LYS A 1 116 ? 19.300 -0.896 -22.710 1.00 50.38 116 LYS A N 1
ATOM 905 C CA . LYS A 1 116 ? 18.546 0.214 -23.325 1.00 50.38 116 LYS A CA 1
ATOM 906 C C . LYS A 1 116 ? 17.426 -0.266 -24.265 1.00 50.38 116 LYS A C 1
ATOM 908 O O . LYS A 1 116 ? 16.581 0.530 -24.652 1.00 50.38 116 LYS A O 1
ATOM 913 N N . VAL A 1 117 ? 17.393 -1.556 -24.610 1.00 49.12 117 VAL A N 1
ATOM 914 C CA . VAL A 1 117 ? 16.430 -2.156 -25.550 1.00 49.12 117 VAL A CA 1
ATOM 915 C C . VAL A 1 117 ? 15.087 -2.494 -24.881 1.00 49.12 117 VAL A C 1
ATOM 917 O O . VAL A 1 117 ? 14.064 -2.533 -25.555 1.00 49.12 117 VAL A O 1
ATOM 920 N N . ARG A 1 118 ? 15.050 -2.671 -23.550 1.00 51.09 118 ARG A N 1
ATOM 921 C CA . ARG A 1 118 ? 13.823 -2.977 -22.781 1.00 51.09 118 ARG A CA 1
ATOM 922 C C . ARG A 1 118 ? 13.186 -1.772 -22.082 1.00 51.09 118 ARG A C 1
ATOM 924 O O . ARG A 1 118 ? 12.173 -1.920 -21.409 1.00 51.09 118 ARG A O 1
ATOM 931 N N . GLN A 1 119 ? 13.728 -0.568 -22.275 1.00 52.81 119 GLN A N 1
ATOM 932 C CA . GLN A 1 119 ? 13.167 0.679 -21.731 1.00 52.81 119 GLN A CA 1
ATOM 933 C C . GLN A 1 119 ? 11.845 1.112 -22.399 1.00 52.81 119 GLN A C 1
ATOM 935 O O . GLN A 1 119 ? 11.347 2.189 -22.096 1.00 52.81 119 GLN A O 1
ATOM 940 N N . SER A 1 120 ? 11.269 0.293 -23.285 1.00 49.41 120 SER A N 1
ATOM 941 C CA . SER A 1 120 ? 10.086 0.615 -24.093 1.00 49.41 120 SER A CA 1
ATOM 942 C C . SER A 1 120 ? 8.767 0.671 -23.323 1.00 49.41 120 SER A C 1
ATOM 944 O O . SER A 1 120 ? 7.761 1.087 -23.891 1.00 49.41 120 SER A O 1
ATOM 946 N N . GLU A 1 121 ? 8.722 0.239 -22.063 1.00 58.97 121 GLU A N 1
ATOM 947 C CA . GLU A 1 121 ? 7.554 0.514 -21.231 1.00 58.97 121 GLU A CA 1
ATOM 948 C C . GLU A 1 121 ? 7.749 1.858 -20.532 1.00 58.97 121 GLU A C 1
ATOM 950 O O . GLU A 1 121 ? 8.669 2.021 -19.734 1.00 58.97 121 GLU A O 1
ATOM 955 N N . ASP A 1 122 ? 6.864 2.816 -20.795 1.00 74.19 122 ASP A N 1
ATOM 956 C CA . ASP A 1 122 ? 6.843 4.117 -20.110 1.00 74.19 122 ASP A CA 1
ATOM 957 C C . ASP A 1 122 ? 6.401 4.025 -18.635 1.00 74.19 122 ASP A C 1
ATOM 959 O O . ASP A 1 122 ? 6.343 5.034 -17.928 1.00 74.19 122 ASP A O 1
ATOM 963 N N . TYR A 1 123 ? 6.048 2.826 -18.169 1.00 83.56 123 TYR A N 1
ATOM 964 C CA . TYR A 1 123 ? 5.367 2.606 -16.901 1.00 83.56 123 TYR A CA 1
ATOM 965 C C . TYR A 1 123 ? 6.114 1.603 -16.024 1.00 83.56 123 TYR A C 1
ATOM 967 O O . TYR A 1 123 ? 6.788 0.688 -16.499 1.00 83.56 123 TYR A O 1
ATOM 975 N N . ILE A 1 124 ? 5.971 1.771 -14.717 1.00 87.31 124 ILE A N 1
ATOM 976 C CA . ILE A 1 124 ? 6.290 0.775 -13.702 1.00 87.31 124 ILE A CA 1
ATOM 977 C C . ILE A 1 124 ? 4.981 0.054 -13.389 1.00 87.31 124 ILE A C 1
ATOM 979 O O . ILE A 1 124 ? 3.991 0.695 -1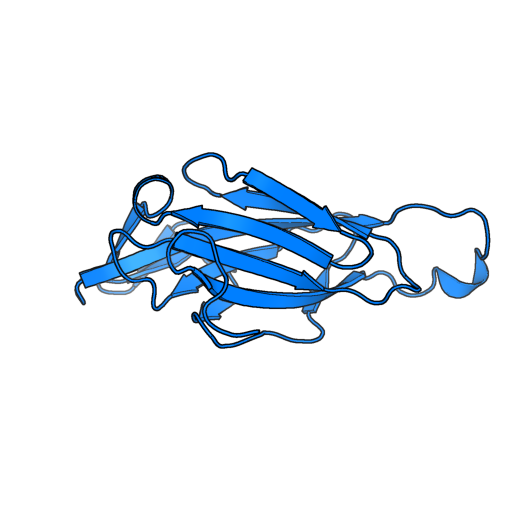3.029 1.00 87.31 124 ILE A O 1
ATOM 983 N N . VAL A 1 125 ? 4.973 -1.267 -13.564 1.00 90.62 125 VAL A N 1
ATOM 984 C CA . VAL A 1 125 ? 3.829 -2.119 -13.227 1.00 90.62 125 VAL A CA 1
ATOM 985 C C . VAL A 1 125 ? 4.018 -2.670 -11.820 1.00 90.62 125 VAL A C 1
ATOM 987 O O . VAL A 1 125 ? 5.084 -3.197 -11.504 1.00 90.62 125 VAL A O 1
ATOM 990 N N . TYR A 1 126 ? 2.995 -2.563 -10.979 1.00 93.06 126 TYR A N 1
ATOM 991 C CA . TYR A 1 126 ? 3.042 -3.035 -9.598 1.00 93.06 126 TYR A CA 1
ATOM 992 C C . TYR A 1 126 ? 1.685 -3.549 -9.125 1.00 93.06 126 TYR A C 1
ATOM 994 O O . TYR A 1 126 ? 0.637 -3.235 -9.685 1.00 93.06 126 TYR A O 1
ATOM 1002 N N . ASN A 1 127 ? 1.718 -4.352 -8.070 1.00 95.50 127 ASN A N 1
ATOM 1003 C CA . ASN A 1 127 ? 0.546 -4.699 -7.280 1.00 95.50 127 ASN A CA 1
ATOM 1004 C C . ASN A 1 127 ? 0.619 -3.934 -5.964 1.00 95.50 127 ASN A C 1
ATOM 1006 O O . ASN A 1 127 ? 1.716 -3.706 -5.448 1.00 95.50 127 ASN A O 1
ATOM 1010 N N . ILE A 1 128 ? -0.534 -3.581 -5.412 1.00 96.06 128 ILE A N 1
ATOM 1011 C CA . ILE A 1 128 ? -0.647 -2.900 -4.127 1.00 96.06 128 ILE A CA 1
ATOM 1012 C C . ILE A 1 128 ? -1.785 -3.507 -3.309 1.00 96.06 128 ILE A C 1
ATOM 1014 O O . ILE A 1 128 ? -2.870 -3.769 -3.825 1.00 96.06 128 ILE A O 1
ATOM 1018 N N . ALA A 1 129 ? -1.533 -3.737 -2.026 1.00 95.25 129 ALA A N 1
ATOM 1019 C CA . ALA A 1 129 ? -2.518 -4.248 -1.084 1.00 95.25 129 ALA A CA 1
ATOM 1020 C C . ALA A 1 129 ? -2.341 -3.595 0.288 1.00 95.25 129 ALA A C 1
ATOM 1022 O O . ALA A 1 129 ? -1.237 -3.171 0.635 1.00 95.25 129 ALA A O 1
ATOM 1023 N N . VAL A 1 130 ? -3.426 -3.556 1.063 1.00 94.31 130 VAL A N 1
ATOM 1024 C CA . VAL A 1 130 ? -3.410 -3.173 2.480 1.00 94.31 130 VAL A CA 1
ATOM 1025 C C . VAL A 1 130 ? -3.929 -4.342 3.297 1.00 94.31 130 VAL A C 1
ATOM 1027 O O . VAL A 1 130 ? -5.028 -4.828 3.033 1.00 94.31 130 VAL A O 1
ATOM 1030 N N . GLY A 1 131 ? -3.148 -4.783 4.277 1.00 93.19 131 GLY A N 1
ATOM 1031 C CA . GLY A 1 131 ? -3.512 -5.876 5.178 1.00 93.19 131 GLY A CA 1
ATOM 1032 C C . GLY A 1 131 ? -3.455 -5.449 6.647 1.00 93.19 131 GLY A C 1
ATOM 1033 O O . GLY A 1 131 ? -2.640 -4.584 6.982 1.00 93.19 131 GLY A O 1
ATOM 1034 N N . PRO A 1 132 ? -4.295 -6.028 7.525 1.00 91.56 132 PRO A N 1
ATOM 1035 C CA . PRO A 1 132 ? -4.221 -5.770 8.955 1.00 91.56 132 PRO A CA 1
ATOM 1036 C C . PRO A 1 132 ? -2.983 -6.419 9.581 1.00 91.56 132 PRO A C 1
ATOM 1038 O O . PRO A 1 132 ? -2.566 -7.526 9.219 1.00 91.56 132 PRO A O 1
ATOM 1041 N N . LEU A 1 133 ? -2.425 -5.735 10.571 1.00 86.56 133 LEU A N 1
ATOM 1042 C CA . LEU A 1 133 ? -1.354 -6.230 11.420 1.00 86.56 133 LEU A CA 1
ATOM 1043 C C . LEU A 1 133 ? -1.908 -6.566 12.804 1.00 86.56 133 LEU A C 1
ATOM 1045 O O . LEU A 1 133 ? -2.705 -5.821 13.370 1.00 86.56 133 LEU A O 1
ATOM 1049 N N . LEU A 1 134 ? -1.437 -7.670 13.373 1.00 83.69 134 LEU A N 1
ATOM 1050 C CA . LEU A 1 134 ? -1.652 -8.016 14.771 1.00 83.69 134 LEU A CA 1
ATOM 1051 C C . LEU A 1 134 ? -0.298 -7.978 15.473 1.00 83.69 134 LEU A C 1
ATOM 1053 O O . LEU A 1 134 ? 0.578 -8.786 15.168 1.00 83.69 134 LEU A O 1
ATOM 1057 N N . LEU A 1 135 ? -0.123 -7.026 16.395 1.00 78.75 135 LEU A N 1
ATOM 1058 C CA . LEU A 1 135 ? 1.138 -6.802 17.117 1.00 78.75 135 LEU A CA 1
ATOM 1059 C C . LEU A 1 135 ? 2.337 -6.614 16.160 1.00 78.75 135 LEU A C 1
ATOM 1061 O O . LEU A 1 135 ? 3.394 -7.217 16.346 1.00 78.75 135 LEU A O 1
ATOM 1065 N N . GLY A 1 136 ? 2.154 -5.825 15.095 1.00 72.38 136 GLY A N 1
ATOM 1066 C CA . GLY A 1 136 ? 3.174 -5.597 14.068 1.00 72.38 136 GLY A CA 1
ATOM 1067 C C . GLY A 1 136 ? 3.428 -6.757 13.092 1.00 72.38 136 GLY A C 1
ATOM 1068 O O . GLY A 1 136 ? 4.343 -6.656 12.274 1.00 72.38 136 GLY A O 1
ATOM 1069 N N . VAL A 1 137 ? 2.645 -7.845 13.134 1.00 78.00 137 VAL A N 1
ATOM 1070 C CA . VAL A 1 137 ? 2.791 -9.010 12.237 1.00 78.00 137 VAL A CA 1
ATOM 1071 C C . VAL A 1 137 ? 1.601 -9.113 11.271 1.00 78.00 137 VAL A C 1
ATOM 1073 O O . VAL A 1 137 ? 0.461 -9.013 11.727 1.00 78.00 137 VAL A O 1
ATOM 1076 N N . PRO A 1 138 ? 1.818 -9.335 9.955 1.00 78.00 138 PRO A N 1
ATOM 1077 C CA . PRO A 1 138 ? 0.730 -9.579 9.006 1.00 78.00 138 PRO A CA 1
ATOM 1078 C C . PRO A 1 138 ? -0.150 -10.746 9.446 1.00 78.00 138 PRO A C 1
ATOM 1080 O O . PRO A 1 138 ? 0.347 -11.826 9.759 1.00 78.00 138 PRO A O 1
ATOM 1083 N N . THR A 1 139 ? -1.461 -10.514 9.475 1.00 70.44 139 THR A N 1
ATOM 1084 C CA . THR A 1 139 ? -2.452 -11.530 9.874 1.00 70.44 139 THR A CA 1
ATOM 1085 C C . THR A 1 139 ? -2.741 -12.554 8.775 1.00 70.44 139 THR A C 1
ATOM 1087 O O . THR A 1 139 ? -3.201 -13.652 9.077 1.00 70.44 139 THR A O 1
ATOM 1090 N N . GLU A 1 140 ? -2.395 -12.239 7.526 1.00 62.75 140 GLU A N 1
ATOM 1091 C CA . GLU A 1 140 ? -2.409 -13.157 6.386 1.00 62.75 140 GLU A CA 1
ATOM 1092 C C . GLU A 1 140 ? -1.023 -13.156 5.718 1.00 62.75 140 GLU A C 1
ATOM 1094 O O . GLU A 1 140 ? -0.410 -12.095 5.543 1.00 62.75 140 GLU A O 1
ATOM 1099 N N . ALA A 1 141 ? -0.509 -14.353 5.411 1.00 46.12 141 ALA A N 1
ATOM 1100 C CA . ALA A 1 141 ? 0.826 -14.594 4.849 1.00 46.12 141 ALA A CA 1
ATOM 1101 C C . ALA A 1 141 ? 0.813 -14.656 3.314 1.00 46.12 141 ALA A C 1
ATOM 1103 O O . ALA A 1 141 ? -0.066 -15.358 2.767 1.00 46.12 141 ALA A O 1
#

Secondary structure (DSSP, 8-state):
--EEEETTEEEETTPEEEETT--EEEEEE-TT-EEEEEEEEEPTT-EEEEEEE--TTS-EEEEEEESSS--EEEEETTEEEEEEEHHHH--EE-TTS-EEEEEEEEEEE---TT-TTSTT--SEEEEEEEEEEETTEES--

Foldseek 3Di:
DDFDDDDLDTDDPQADEAEAPDKDFFDKDFQPDKHKHKYWPADAFFKKKKKKAFDLVWAKDKDKAWPFADWDWDDDRRMIITMDHLVGAFPDQGPVRITMTMMMMHMHTDDDPPDPPPPPDSITTIMIHMATDDVNHGPPD

Organism: NCBI:txid73025